Protein AF-J4UFG1-F1 (afdb_monomer)

pLDDT: mean 74.18, std 21.63, range [33.0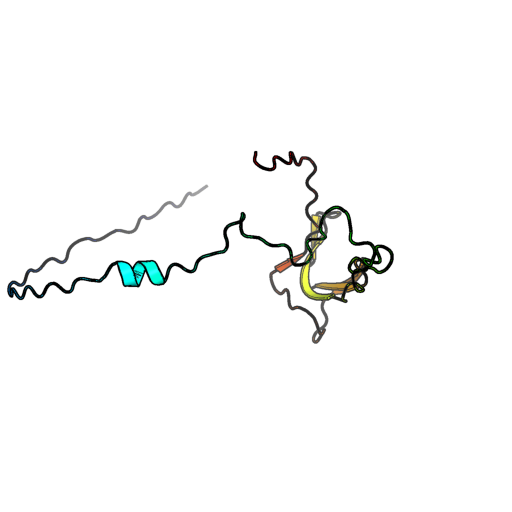9, 98.0]

Organism: Trichosporon asahii var. asahii (strain ATCC 90039 / CBS 2479 / JCM 2466 / KCTC 7840 / NBRC 103889/ NCYC 2677 / UAMH 7654) (NCBI:txid1186058)

Radius of gyration: 30.46 Å; Cα contacts (8 Å, |Δi|>4): 117; chains: 1; bounding box: 62×70×66 Å

InterPro domains:
  IPR011059 Metal-dependent hydrolase, composite domain superfamily [G3DSA:2.30.40.10] (75-138)
  IPR011059 Metal-dependent hydrolase, composite domain superfamily [SSF51338] (77-133)

Secondary structure (DSSP, 8-state):
-------------------------------HHHHHTTS--PPPGGG---TT-PPSSPPTT--TTS-S--PPPPPPEEEEEEEEEETTTTEEEEEEEEEEETTEEEEEEEPPTT--SEE-TT-EE-PPP--S--------

Mean predicted aligned error: 18.04 Å

Solvent-accessible surface area (backbone atoms only — not comparable to full-atom values): 9886 Å² total; per-residue (Å²): 144,80,88,86,88,84,78,90,82,84,88,86,84,90,87,87,83,87,86,82,88,82,92,75,92,69,88,74,76,74,58,62,69,65,64,60,71,66,61,74,81,67,75,49,89,86,63,66,73,64,99,74,76,76,61,88,76,71,58,93,85,60,59,88,83,64,68,89,78,68,73,74,82,56,72,75,45,37,40,27,39,22,26,37,53,40,79,90,78,73,42,80,46,69,45,23,26,40,34,33,42,75,87,37,81,76,47,78,44,75,50,60,91,83,70,86,53,50,80,32,68,91,39,76,47,66,77,83,87,79,81,92,78,78,84,85,76,77,83,132

Foldseek 3Di:
DDDDDDDDDDDDDDDDDDDDDDDDDDPPPPPVVVVVVPPPPDQPPVNDDDPDDQDPVGDPPDDPVDDPPPDDQDDKAKEFQEWEQDPVVRDIDGGWIWIAGSNDTPDIGHGDPPDPHHYQHPYYDYPDDDDPDDPDDDDD

Sequence (140 aa):
MRVHESCLGQWELLGATSDSDSNSDSEMAIDASKAMSALRIQPSAEDWEPPHWIPNPVPEDFDIVSPPWIRPPAPRHVFTNVHVVDTEKGKLRKHMTVVVEKGEIVSVEDAKAGDKGIDCGGLYLCPGLIDCECLFRSGC

Structure (mmCIF, N/CA/C/O backbone):
data_AF-J4UFG1-F1
#
_entry.id   AF-J4UFG1-F1
#
loop_
_atom_site.group_PDB
_atom_site.id
_atom_site.type_symbol
_atom_site.label_atom_id
_atom_site.label_alt_id
_atom_site.label_comp_id
_atom_site.label_asym_id
_atom_site.label_entity_id
_atom_site.label_seq_id
_atom_site.pdbx_PDB_ins_code
_atom_site.Cartn_x
_atom_site.Cartn_y
_atom_site.Cartn_z
_atom_site.occupancy
_atom_site.B_iso_or_equiv
_atom_site.auth_seq_id
_atom_site.auth_comp_id
_atom_site.auth_asym_id
_atom_site.auth_atom_id
_atom_site.pdbx_PDB_model_num
ATOM 1 N N . MET A 1 1 ? -19.265 -18.380 36.777 1.00 41.31 1 MET A N 1
ATOM 2 C CA . MET A 1 1 ? -18.862 -19.764 36.451 1.00 41.31 1 MET A CA 1
ATOM 3 C C . MET A 1 1 ? -20.108 -20.616 36.268 1.00 41.31 1 MET A C 1
ATOM 5 O O . MET A 1 1 ? -20.694 -21.049 37.249 1.00 41.31 1 MET A O 1
ATOM 9 N N . ARG A 1 2 ? -20.547 -20.794 35.022 1.00 36.59 2 ARG A N 1
ATOM 10 C CA . ARG A 1 2 ? -21.421 -21.892 34.594 1.00 36.59 2 ARG A CA 1
ATOM 11 C C . ARG A 1 2 ? -20.965 -22.257 33.192 1.00 36.59 2 ARG A C 1
ATOM 13 O O . ARG A 1 2 ? -21.062 -21.442 32.283 1.00 36.59 2 ARG A O 1
ATOM 20 N N . VAL A 1 3 ? -20.350 -23.424 33.104 1.00 40.75 3 VAL A N 1
ATOM 21 C CA . VAL A 1 3 ? -19.909 -24.064 31.871 1.00 40.75 3 VAL A CA 1
ATOM 22 C C . VAL A 1 3 ? -21.150 -24.714 31.271 1.00 40.75 3 VAL A C 1
ATOM 24 O O . VAL A 1 3 ? -21.888 -25.381 31.994 1.00 40.75 3 VAL A O 1
ATOM 27 N N . HIS A 1 4 ? -21.416 -24.462 29.993 1.00 33.09 4 HIS A N 1
ATOM 28 C CA . HIS A 1 4 ? -22.460 -25.152 29.246 1.00 33.09 4 HIS A CA 1
ATOM 29 C C . HIS A 1 4 ? -21.764 -25.973 28.159 1.00 33.09 4 HIS A C 1
ATOM 31 O O . HIS A 1 4 ? -21.382 -25.445 27.118 1.00 33.09 4 HIS A O 1
ATOM 37 N N . GLU A 1 5 ? -21.539 -27.249 28.460 1.00 46.81 5 GLU A N 1
ATOM 38 C CA . GLU A 1 5 ? -21.264 -28.302 27.484 1.00 46.81 5 GLU A CA 1
ATOM 39 C C . GLU A 1 5 ? -22.599 -28.927 27.066 1.00 46.81 5 GLU A C 1
ATOM 41 O O . GLU A 1 5 ? -23.429 -29.225 27.920 1.00 46.81 5 GLU A O 1
ATOM 46 N N . SER A 1 6 ? -22.803 -29.081 25.758 1.00 44.44 6 SER A N 1
ATOM 47 C CA . SER A 1 6 ? -23.804 -29.926 25.078 1.00 44.44 6 SER A CA 1
ATOM 48 C C . SER A 1 6 ? -23.771 -29.516 23.600 1.00 44.44 6 SER A C 1
ATOM 50 O O . SER A 1 6 ? -23.749 -28.327 23.315 1.00 44.44 6 SER A O 1
ATOM 52 N N . CYS A 1 7 ? -23.791 -30.364 22.582 1.00 41.06 7 CYS A N 1
ATOM 53 C CA . CYS A 1 7 ? -23.920 -31.806 22.476 1.00 41.06 7 CYS A CA 1
ATOM 54 C C . CYS A 1 7 ? -23.341 -32.201 21.110 1.00 41.06 7 CYS A C 1
ATOM 56 O O . CYS A 1 7 ? -23.484 -31.475 20.128 1.00 41.06 7 CYS A O 1
ATOM 58 N N . LEU A 1 8 ? -22.733 -33.380 21.067 1.00 40.56 8 LEU A N 1
ATOM 59 C CA . LEU A 1 8 ? -22.389 -34.125 19.863 1.00 40.56 8 LEU A CA 1
ATOM 60 C C . LEU A 1 8 ? -23.683 -34.535 19.129 1.00 40.56 8 LEU A C 1
ATOM 62 O O . LEU A 1 8 ? -24.576 -35.097 19.758 1.00 40.56 8 LEU A O 1
ATOM 66 N N . GLY A 1 9 ? -23.773 -34.283 17.819 1.00 37.59 9 GLY A N 1
ATOM 67 C CA . GLY A 1 9 ? -24.733 -34.925 16.906 1.00 37.59 9 GLY A CA 1
ATOM 68 C C . GLY A 1 9 ? -23.934 -35.788 15.926 1.00 37.59 9 GLY A C 1
ATOM 69 O O . GLY A 1 9 ? -23.082 -35.265 15.216 1.00 37.59 9 GLY A O 1
ATOM 70 N N . GLN A 1 10 ? -23.912 -37.110 16.098 1.00 41.03 10 GLN A N 1
ATOM 71 C CA . GLN A 1 10 ? -24.893 -38.089 15.606 1.00 41.03 10 GLN A CA 1
ATOM 72 C C . GLN A 1 10 ? -24.681 -38.388 14.112 1.00 41.03 10 GLN A C 1
ATOM 74 O O . GLN A 1 10 ? -25.200 -37.712 13.232 1.00 41.03 10 GLN A O 1
ATOM 79 N N . TRP A 1 11 ? -23.866 -39.416 13.863 1.00 40.34 11 TRP A N 1
ATOM 80 C CA . TRP A 1 11 ? -23.708 -40.082 12.574 1.00 40.34 11 TRP A CA 1
ATOM 81 C C . TRP A 1 11 ? -24.686 -41.256 12.562 1.00 40.34 11 TRP A C 1
ATOM 83 O O . TRP A 1 11 ? -24.514 -42.187 13.348 1.00 40.34 11 TRP A O 1
ATOM 93 N N . GLU A 1 12 ? -25.711 -41.210 11.715 1.00 41.56 12 GLU A N 1
ATOM 94 C CA . GLU A 1 12 ? -26.564 -42.369 11.456 1.00 41.56 12 GLU A CA 1
ATOM 95 C C . GLU A 1 12 ? -26.173 -43.053 10.149 1.00 41.56 12 GLU A C 1
ATOM 97 O O . GLU A 1 12 ? -25.924 -42.441 9.111 1.00 41.56 12 GLU A O 1
ATOM 102 N N . LEU A 1 13 ? -26.091 -44.368 10.290 1.00 42.00 13 LEU A N 1
ATOM 103 C CA . LEU A 1 13 ? -25.700 -45.392 9.348 1.00 42.00 13 LEU A CA 1
ATOM 104 C C . LEU A 1 13 ? -26.979 -46.176 9.009 1.00 42.00 13 LEU A C 1
ATOM 106 O O . LEU A 1 13 ? -27.816 -46.362 9.890 1.00 42.00 13 LEU A O 1
ATOM 110 N N . LEU A 1 14 ? -27.027 -46.717 7.787 1.00 36.72 14 LEU A N 1
ATOM 111 C CA . LEU A 1 14 ? -27.844 -47.836 7.279 1.00 36.72 14 LEU A CA 1
ATOM 112 C C . LEU A 1 14 ? -28.902 -47.484 6.224 1.00 36.72 14 LEU A C 1
ATOM 114 O O . LEU A 1 14 ? -29.882 -46.787 6.459 1.00 36.72 14 LEU A O 1
ATOM 118 N N . GLY A 1 15 ? -28.715 -48.117 5.068 1.00 35.12 15 GLY A N 1
ATOM 119 C CA . GLY A 1 15 ? -29.682 -48.259 3.991 1.00 35.12 15 GLY A CA 1
ATOM 120 C C . GLY A 1 15 ? -29.118 -49.226 2.954 1.00 35.12 15 GLY A C 1
ATOM 121 O O . GLY A 1 15 ? -28.540 -48.799 1.963 1.00 35.12 15 GLY A O 1
ATOM 122 N N . ALA A 1 16 ? -29.219 -50.527 3.232 1.00 42.22 16 ALA A N 1
ATOM 123 C CA . ALA A 1 16 ? -28.920 -51.600 2.290 1.00 42.22 16 ALA A CA 1
ATOM 124 C C . ALA A 1 16 ? -30.233 -52.151 1.727 1.00 42.22 16 ALA A C 1
ATOM 126 O O . ALA A 1 16 ? -31.068 -52.584 2.516 1.00 42.22 16 ALA A O 1
ATOM 127 N N . THR A 1 17 ? -30.368 -52.222 0.402 1.00 40.12 17 THR A N 1
ATOM 128 C CA . THR A 1 17 ? -31.095 -53.305 -0.278 1.00 40.12 17 THR A CA 1
ATOM 129 C C . THR A 1 17 ? -30.437 -53.598 -1.623 1.00 40.12 17 THR A C 1
ATOM 131 O O . THR A 1 17 ? -30.120 -52.697 -2.394 1.00 40.12 17 THR A O 1
ATOM 134 N N . SER A 1 18 ? -30.221 -54.888 -1.832 1.00 47.78 18 SER A N 1
ATOM 135 C CA . SER A 1 18 ? -29.762 -55.595 -3.023 1.00 47.78 18 SER A CA 1
ATOM 136 C C . SER A 1 18 ? -30.746 -55.507 -4.186 1.00 47.78 18 SER A C 1
ATOM 138 O O . SER A 1 18 ? -31.938 -55.646 -3.940 1.00 47.78 18 SER A O 1
ATOM 140 N N . ASP A 1 19 ? -30.233 -55.452 -5.415 1.00 37.78 19 ASP A N 1
ATOM 141 C CA . ASP A 1 19 ? -30.855 -56.106 -6.568 1.00 37.78 19 ASP A CA 1
ATOM 142 C C . ASP A 1 19 ? -29.775 -56.615 -7.530 1.00 37.78 19 ASP A C 1
ATOM 144 O O . ASP A 1 19 ? -28.719 -56.003 -7.712 1.00 37.78 19 ASP A O 1
ATOM 148 N N . SER A 1 20 ? -30.052 -57.799 -8.059 1.00 45.41 20 SER A N 1
ATOM 149 C CA . SER A 1 20 ? -29.168 -58.674 -8.817 1.00 45.41 20 SER A CA 1
ATOM 150 C C . SER A 1 20 ? -29.295 -58.462 -10.330 1.00 45.41 20 SER A C 1
ATOM 152 O O . SER A 1 20 ? -30.318 -58.002 -10.826 1.00 45.41 20 SER A O 1
ATOM 154 N N . ASP A 1 21 ? -28.268 -58.951 -11.028 1.00 38.12 21 ASP A N 1
ATOM 155 C CA . ASP A 1 21 ? -28.247 -59.408 -12.421 1.00 38.12 21 ASP A CA 1
ATOM 156 C C . ASP A 1 21 ? -28.225 -58.355 -13.541 1.00 38.12 21 ASP A C 1
ATOM 158 O O . ASP A 1 21 ? -29.232 -57.807 -13.977 1.00 38.12 21 ASP A O 1
ATOM 162 N N . SER A 1 22 ? -27.067 -58.218 -14.186 1.00 46.12 22 SER A N 1
ATOM 163 C CA . SER A 1 22 ? -26.834 -58.935 -15.451 1.00 46.12 22 SER A CA 1
ATOM 164 C C . SER A 1 22 ? -25.432 -58.664 -15.997 1.00 46.12 22 SER A C 1
ATOM 166 O O . SER A 1 22 ? -24.932 -57.545 -16.039 1.00 46.12 22 SER A O 1
ATOM 168 N N . ASN A 1 23 ? -24.793 -59.763 -16.376 1.00 41.31 23 ASN A N 1
ATOM 169 C CA . ASN A 1 23 ? -23.458 -59.838 -16.926 1.00 41.31 23 ASN A CA 1
ATOM 170 C C . ASN A 1 23 ? -23.463 -59.341 -18.382 1.00 41.31 23 ASN A C 1
ATOM 172 O O . ASN A 1 23 ? -24.174 -59.901 -19.218 1.00 41.31 23 ASN A O 1
ATOM 176 N N . SER A 1 24 ? -22.645 -58.341 -18.697 1.00 43.75 24 SER A N 1
ATOM 177 C CA . SER A 1 24 ? -22.203 -58.069 -20.066 1.00 43.75 24 SER A CA 1
ATOM 178 C C . SER A 1 24 ? -20.798 -57.479 -20.013 1.00 43.75 24 SER A C 1
ATOM 180 O O . SER A 1 24 ? -20.608 -56.263 -20.017 1.00 43.75 24 SER A O 1
ATOM 182 N N . ASP A 1 25 ? -19.825 -58.383 -19.922 1.00 46.19 25 ASP A N 1
ATOM 183 C CA . ASP A 1 25 ? -18.408 -58.122 -20.138 1.00 46.19 25 ASP A CA 1
ATOM 184 C C . ASP A 1 25 ? -18.195 -57.598 -21.565 1.00 46.19 25 ASP A C 1
ATOM 186 O O . ASP A 1 25 ? -18.064 -58.352 -22.530 1.00 46.19 25 ASP A O 1
ATOM 190 N N . SER A 1 26 ? -18.161 -56.278 -21.704 1.00 53.25 26 SER A N 1
ATOM 191 C CA . SER A 1 26 ? -17.414 -55.626 -22.772 1.00 53.25 26 SER A CA 1
ATOM 192 C C . SER A 1 26 ? -16.270 -54.877 -22.110 1.00 53.25 26 SER A C 1
ATOM 194 O O . SER A 1 26 ? -16.484 -53.823 -21.508 1.00 53.25 26 SER A O 1
ATOM 196 N N . GLU A 1 27 ? -15.069 -55.451 -22.195 1.00 53.75 27 GLU A N 1
ATOM 197 C CA . GLU A 1 27 ? -13.808 -54.805 -21.844 1.00 53.75 27 GLU A CA 1
ATOM 198 C C . GLU A 1 27 ? -13.691 -53.477 -22.602 1.00 53.75 27 GLU A C 1
ATOM 200 O O . GLU A 1 27 ? -13.217 -53.402 -23.735 1.00 53.75 27 GLU A O 1
ATOM 205 N N . MET A 1 28 ? -14.136 -52.394 -21.971 1.00 49.44 28 MET A N 1
ATOM 206 C CA . MET A 1 28 ? -13.771 -51.051 -22.379 1.00 49.44 28 MET A CA 1
ATOM 207 C C . MET A 1 28 ? -12.375 -50.823 -21.811 1.00 49.44 28 MET A C 1
ATOM 209 O O . MET A 1 28 ? -12.209 -50.322 -20.699 1.00 49.44 28 MET A O 1
ATOM 213 N N . ALA A 1 29 ? -11.367 -51.274 -22.559 1.00 46.06 29 ALA A N 1
ATOM 214 C CA . ALA A 1 29 ? -9.983 -50.907 -22.326 1.00 46.06 29 ALA A CA 1
ATOM 215 C C . ALA A 1 29 ? -9.911 -49.375 -22.342 1.00 46.06 29 ALA A C 1
ATOM 217 O O . ALA A 1 29 ? -9.893 -48.734 -23.395 1.00 46.06 29 ALA A O 1
ATOM 218 N N . ILE A 1 30 ? -9.950 -48.779 -21.152 1.00 50.94 30 ILE A N 1
ATOM 219 C CA . ILE A 1 30 ? -9.615 -47.380 -20.947 1.00 50.94 30 ILE A CA 1
ATOM 220 C C . ILE A 1 30 ? -8.130 -47.326 -21.252 1.00 50.94 30 ILE A C 1
ATOM 222 O O . ILE A 1 30 ? -7.296 -47.722 -20.440 1.00 50.94 30 ILE A O 1
ATOM 226 N N . ASP A 1 31 ? -7.826 -46.961 -22.490 1.00 54.16 31 ASP A N 1
ATOM 227 C CA . ASP A 1 31 ? -6.474 -46.823 -22.981 1.00 54.16 31 ASP A CA 1
ATOM 228 C C 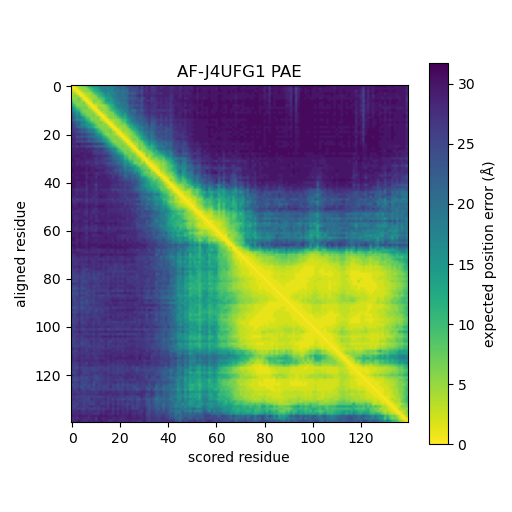. ASP A 1 31 ? -5.753 -45.801 -22.096 1.00 54.16 31 ASP A C 1
ATOM 230 O O . ASP A 1 31 ? -5.920 -44.584 -22.230 1.00 54.16 31 ASP A O 1
ATOM 234 N N . ALA A 1 32 ? -4.988 -46.311 -21.131 1.00 52.91 32 ALA A N 1
ATOM 235 C CA . ALA A 1 32 ? -4.209 -45.519 -20.193 1.00 52.91 32 ALA A CA 1
ATOM 236 C C . ALA A 1 32 ? -3.224 -44.591 -20.929 1.00 52.91 32 ALA A C 1
ATOM 238 O O . ALA A 1 32 ? -2.803 -43.578 -20.364 1.00 52.91 32 ALA A O 1
ATOM 239 N N . SER A 1 33 ? -2.923 -44.861 -22.209 1.00 53.66 33 SER A N 1
ATOM 240 C CA . SER A 1 33 ? -2.124 -43.968 -23.049 1.00 53.66 33 SER A CA 1
ATOM 241 C C . SER A 1 33 ? -2.819 -42.621 -23.305 1.00 53.66 33 SER A C 1
ATOM 243 O O . SER A 1 33 ? -2.157 -41.581 -23.371 1.00 53.66 33 SER A O 1
ATOM 245 N N . LYS A 1 34 ? -4.159 -42.588 -23.334 1.00 49.97 34 LYS A N 1
ATOM 246 C CA . LYS A 1 34 ? -4.937 -41.359 -23.550 1.00 49.97 34 LYS A CA 1
ATOM 247 C C . LYS A 1 34 ? -5.037 -40.494 -22.289 1.00 49.97 34 LYS A C 1
ATOM 249 O O . LYS A 1 34 ? -5.091 -39.273 -22.403 1.00 49.97 34 LYS A O 1
ATOM 254 N N . ALA A 1 35 ? -4.997 -41.105 -21.101 1.00 46.56 35 ALA A N 1
ATOM 255 C CA . ALA A 1 35 ? -4.953 -40.394 -19.818 1.00 46.56 35 ALA A CA 1
ATOM 256 C C . ALA A 1 35 ? -3.545 -39.853 -19.492 1.00 46.56 35 ALA A C 1
ATOM 258 O O . ALA A 1 35 ? -3.421 -38.761 -18.940 1.00 46.56 35 ALA A O 1
ATOM 259 N N . MET A 1 36 ? -2.488 -40.560 -19.908 1.00 51.03 36 MET A N 1
ATOM 260 C CA . MET A 1 36 ? -1.095 -40.093 -19.801 1.00 51.03 36 MET A CA 1
ATOM 261 C C . MET A 1 36 ? -0.786 -38.909 -20.732 1.00 51.03 36 MET A C 1
ATOM 263 O O . MET A 1 36 ? 0.060 -38.079 -20.417 1.00 51.03 36 MET A O 1
ATOM 267 N N . SER A 1 37 ? -1.503 -38.784 -21.853 1.00 50.16 37 SER A N 1
ATOM 268 C CA . SER A 1 37 ? -1.299 -37.707 -22.837 1.00 50.16 37 SER A CA 1
ATOM 269 C C . SER A 1 37 ? -1.863 -36.342 -22.402 1.00 50.16 37 SER A C 1
ATOM 271 O O . SER A 1 37 ? -1.610 -35.337 -23.062 1.00 50.16 37 SER A O 1
ATOM 273 N N . ALA A 1 38 ? -2.631 -36.289 -21.306 1.00 49.69 38 ALA A N 1
ATOM 274 C CA . ALA A 1 38 ? -3.210 -35.060 -20.752 1.00 49.69 38 ALA A CA 1
ATOM 275 C C . ALA A 1 38 ? -2.479 -34.545 -19.498 1.00 49.69 38 ALA A C 1
ATOM 277 O O . ALA A 1 38 ? -2.873 -33.519 -18.935 1.00 49.69 38 ALA A O 1
ATOM 278 N N . LEU A 1 39 ? -1.398 -35.214 -19.074 1.00 52.75 39 LEU A N 1
ATOM 279 C CA . LEU A 1 39 ? -0.429 -34.630 -18.151 1.00 52.75 39 LEU A CA 1
ATOM 280 C C . LEU A 1 39 ? 0.247 -33.474 -18.880 1.00 52.75 39 LEU A C 1
ATOM 282 O O . LEU A 1 39 ? 1.202 -33.640 -19.632 1.00 52.75 39 LEU A O 1
ATOM 286 N N . ARG A 1 40 ? -0.324 -32.286 -18.678 1.00 55.38 40 ARG A N 1
ATOM 287 C CA . ARG A 1 40 ? 0.284 -30.998 -18.981 1.00 55.38 40 ARG A CA 1
ATOM 288 C C . ARG A 1 40 ? 1.720 -31.067 -18.475 1.00 55.38 40 ARG A C 1
ATOM 290 O O . ARG A 1 40 ? 1.924 -31.053 -17.263 1.00 55.38 40 ARG A O 1
ATOM 297 N N . ILE A 1 41 ? 2.669 -31.196 -19.401 1.00 63.28 41 ILE A N 1
ATOM 298 C CA . ILE A 1 41 ? 4.097 -31.072 -19.127 1.00 63.28 41 ILE A CA 1
ATOM 299 C C . ILE A 1 41 ? 4.248 -29.669 -18.550 1.00 63.28 41 ILE A C 1
ATOM 301 O O . ILE A 1 41 ? 4.193 -28.669 -19.265 1.00 63.28 41 ILE A O 1
ATOM 305 N N . GLN A 1 42 ? 4.267 -29.588 -17.226 1.00 61.53 42 GLN A N 1
ATOM 306 C CA . GLN A 1 42 ? 4.722 -28.398 -16.541 1.00 61.53 42 GLN A CA 1
ATOM 307 C C . GLN A 1 42 ? 6.220 -28.369 -16.847 1.00 61.53 42 GLN A C 1
ATOM 309 O O . GLN A 1 42 ? 6.862 -29.398 -16.613 1.00 61.53 42 GLN A O 1
ATOM 314 N N . PRO A 1 43 ? 6.764 -27.282 -17.421 1.00 69.06 43 PRO A N 1
ATOM 315 C CA . PRO A 1 43 ? 8.208 -27.167 -17.551 1.00 69.06 43 PRO A CA 1
ATOM 316 C C . PRO A 1 43 ? 8.792 -27.418 -16.165 1.00 69.06 43 PRO 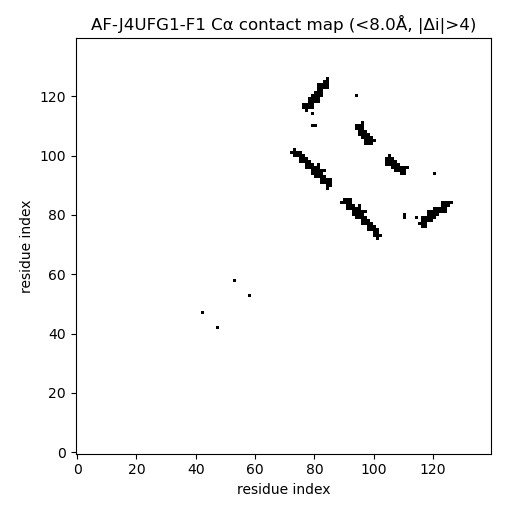A C 1
ATOM 318 O O . PRO A 1 43 ? 8.327 -26.832 -15.177 1.00 69.06 43 PRO A O 1
ATOM 321 N N . SER A 1 44 ? 9.712 -28.374 -16.066 1.00 75.75 44 SER A N 1
ATOM 322 C CA . SER A 1 44 ? 10.381 -28.610 -14.799 1.00 75.75 44 SER A CA 1
ATOM 323 C C . SER A 1 44 ? 11.138 -27.335 -14.417 1.00 75.75 44 SER A C 1
ATOM 325 O O . SER A 1 44 ? 11.431 -26.489 -15.263 1.00 75.75 44 SER A O 1
ATOM 327 N N . ALA A 1 45 ? 11.476 -27.176 -13.138 1.00 65.81 45 ALA A N 1
ATOM 328 C CA . ALA A 1 45 ? 12.353 -26.078 -12.728 1.00 65.81 45 ALA A CA 1
ATOM 329 C C . ALA A 1 45 ? 13.700 -26.094 -13.488 1.00 65.81 45 ALA A C 1
ATOM 331 O O . ALA A 1 45 ? 14.365 -25.066 -13.571 1.00 65.81 45 ALA A O 1
ATOM 332 N N . GLU A 1 46 ? 14.070 -27.244 -14.058 1.00 72.75 46 GLU A N 1
ATOM 333 C CA . GLU A 1 46 ? 15.277 -27.468 -14.853 1.00 72.75 46 GLU A CA 1
ATOM 334 C C . GLU A 1 46 ? 15.100 -27.067 -16.333 1.00 72.75 46 GLU A C 1
ATOM 336 O O . GLU A 1 46 ? 16.092 -26.812 -17.008 1.00 72.75 46 GLU A O 1
ATOM 341 N N . ASP A 1 47 ? 13.857 -26.923 -16.815 1.00 75.75 47 ASP A N 1
ATOM 342 C CA . ASP A 1 47 ? 13.510 -26.476 -18.178 1.00 75.75 47 ASP A CA 1
ATOM 343 C C . ASP A 1 47 ? 13.228 -24.961 -18.252 1.00 75.75 47 ASP A C 1
ATOM 345 O O . ASP A 1 47 ? 12.702 -24.454 -19.249 1.00 75.75 47 ASP A O 1
ATOM 349 N N . TRP A 1 48 ? 13.512 -24.214 -17.179 1.00 74.50 48 TRP A N 1
ATOM 350 C CA . TRP A 1 48 ? 13.357 -22.763 -17.174 1.00 74.50 48 TRP A CA 1
ATOM 351 C C . TRP A 1 48 ? 14.474 -22.103 -17.988 1.00 74.50 48 TRP A C 1
ATOM 353 O O . TRP A 1 48 ? 15.594 -21.914 -17.512 1.00 74.50 48 TRP A O 1
ATOM 363 N N . GLU A 1 49 ? 14.145 -21.674 -19.202 1.00 69.69 49 GLU A N 1
ATOM 364 C CA . GLU A 1 49 ? 14.968 -20.731 -19.954 1.00 69.69 49 GLU A CA 1
ATOM 365 C C . GLU A 1 49 ? 14.580 -19.306 -19.542 1.00 69.69 49 GLU A C 1
ATOM 367 O O . GLU A 1 49 ? 13.455 -18.865 -19.811 1.00 69.69 49 GLU A O 1
ATOM 372 N N . PRO A 1 50 ? 15.462 -18.547 -18.865 1.00 70.44 50 PRO A N 1
ATOM 373 C CA . PRO A 1 50 ? 15.134 -17.176 -18.540 1.00 70.44 50 PRO A CA 1
ATOM 374 C C . PRO A 1 50 ? 14.945 -16.396 -19.845 1.00 70.44 50 PRO A C 1
ATOM 376 O O . PRO A 1 50 ? 15.703 -16.591 -20.796 1.00 70.44 50 PRO A O 1
ATOM 379 N N . PRO A 1 51 ? 14.002 -15.442 -19.886 1.00 65.75 51 PRO A N 1
ATOM 380 C CA . PRO A 1 51 ? 13.705 -14.675 -21.097 1.00 65.75 51 PRO A CA 1
ATOM 381 C C . PRO A 1 51 ? 14.885 -13.828 -21.619 1.00 65.75 51 PRO A C 1
ATOM 383 O O . PRO A 1 51 ? 14.754 -13.154 -22.634 1.00 65.75 51 PRO A O 1
ATOM 386 N N . HIS A 1 52 ? 16.023 -13.825 -20.919 1.00 66.31 52 HIS A N 1
ATOM 387 C CA . HIS A 1 52 ? 17.246 -13.104 -21.252 1.00 66.31 52 HIS A CA 1
ATOM 388 C C . HIS A 1 52 ? 18.480 -13.872 -20.740 1.00 66.31 52 HIS A C 1
ATOM 390 O O . HIS A 1 52 ? 19.149 -13.445 -19.800 1.00 66.31 52 HIS A O 1
ATOM 396 N N . TRP A 1 53 ? 18.794 -15.028 -21.331 1.00 68.25 53 TRP A N 1
ATOM 397 C CA . TRP A 1 53 ? 20.111 -15.639 -21.124 1.00 68.25 53 TRP A CA 1
ATOM 398 C C . TRP A 1 53 ? 21.148 -14.923 -21.994 1.00 68.25 53 TRP A C 1
ATOM 400 O O . TRP A 1 53 ? 21.107 -15.017 -23.220 1.00 68.25 53 TRP A O 1
ATOM 410 N N . ILE A 1 54 ? 22.076 -14.198 -21.368 1.00 69.38 54 ILE A N 1
ATOM 411 C CA . ILE A 1 54 ? 23.234 -13.634 -22.068 1.00 69.38 54 ILE A CA 1
ATOM 412 C C . ILE A 1 54 ? 24.339 -14.701 -22.026 1.00 69.38 54 ILE A C 1
ATOM 414 O O . ILE A 1 54 ? 24.759 -15.076 -20.927 1.00 69.38 54 ILE A O 1
ATOM 418 N N . PRO A 1 55 ? 24.801 -15.232 -23.175 1.00 73.00 55 PRO A N 1
ATOM 419 C CA . PRO A 1 55 ? 25.893 -16.199 -23.191 1.00 73.00 55 PRO A CA 1
ATOM 420 C C . PRO A 1 55 ? 27.171 -15.584 -22.601 1.00 73.00 55 PRO A C 1
ATOM 422 O O . PRO A 1 55 ? 27.407 -14.385 -22.721 1.00 73.00 55 PRO A O 1
ATOM 425 N N . ASN A 1 56 ? 27.988 -16.411 -21.943 1.00 74.38 56 ASN A N 1
ATOM 426 C CA . ASN A 1 56 ? 29.311 -16.029 -21.446 1.00 74.38 56 ASN A CA 1
ATOM 427 C C . ASN A 1 56 ? 30.388 -16.629 -22.375 1.00 74.38 56 ASN A C 1
ATOM 429 O O . ASN A 1 56 ? 30.434 -17.857 -22.489 1.00 74.38 56 ASN A O 1
ATOM 433 N N . PRO A 1 57 ? 31.260 -15.823 -23.013 1.00 79.75 57 PRO A N 1
ATOM 434 C CA . PRO A 1 57 ? 31.423 -14.377 -22.842 1.00 79.75 57 PRO A CA 1
ATOM 435 C C . PRO A 1 57 ? 30.309 -13.559 -23.501 1.00 79.75 57 PRO A C 1
ATOM 437 O O . PRO A 1 57 ? 29.716 -13.987 -24.488 1.00 79.75 57 PRO A O 1
ATOM 440 N N . VAL A 1 58 ? 30.052 -12.377 -22.934 1.00 78.31 58 VAL A N 1
ATOM 441 C CA . VAL A 1 58 ? 29.068 -11.418 -23.452 1.00 78.31 58 VAL A CA 1
ATOM 442 C C . VAL A 1 58 ? 29.390 -11.107 -24.923 1.00 78.31 58 VAL A C 1
ATOM 444 O O . VAL A 1 58 ? 30.551 -10.808 -25.213 1.00 78.31 58 VAL A O 1
ATOM 447 N N . PRO A 1 59 ? 28.411 -11.177 -25.847 1.00 84.88 59 PRO A N 1
ATOM 448 C CA . PRO A 1 59 ? 28.625 -10.820 -27.249 1.00 84.88 59 PRO A CA 1
ATOM 449 C C . PRO A 1 59 ? 29.166 -9.390 -27.413 1.00 84.88 59 PRO A C 1
ATOM 451 O O . PRO A 1 59 ? 28.760 -8.485 -26.687 1.00 84.88 59 PRO A O 1
ATOM 454 N N . GLU A 1 60 ? 30.076 -9.174 -28.368 1.00 81.81 60 GLU A N 1
ATOM 455 C CA . GLU A 1 60 ? 30.741 -7.872 -28.587 1.00 81.81 60 GLU A CA 1
ATOM 456 C C . GLU A 1 60 ? 29.780 -6.762 -29.050 1.00 81.81 60 GLU A C 1
ATOM 458 O O . GLU A 1 60 ? 30.070 -5.577 -28.889 1.00 81.81 60 GLU A O 1
ATOM 463 N N . ASP A 1 61 ? 28.634 -7.140 -29.614 1.00 82.44 61 ASP A N 1
ATOM 464 C CA . ASP A 1 61 ? 27.552 -6.261 -30.057 1.00 82.44 61 ASP A CA 1
ATOM 465 C C . ASP A 1 61 ? 26.530 -5.947 -28.951 1.00 82.44 61 ASP A C 1
ATOM 467 O O . ASP A 1 61 ? 25.628 -5.129 -29.153 1.00 82.44 61 ASP A O 1
ATOM 471 N N . PHE A 1 62 ? 26.661 -6.569 -27.775 1.00 73.50 62 PHE A N 1
ATOM 472 C CA . PHE A 1 62 ? 25.746 -6.363 -26.661 1.00 73.50 62 PHE A CA 1
ATOM 473 C C . PHE A 1 62 ? 26.125 -5.102 -25.873 1.00 73.50 62 PHE A C 1
ATOM 475 O O . PHE A 1 62 ? 27.086 -5.083 -25.102 1.00 73.50 62 PHE A O 1
ATOM 482 N N . ASP A 1 63 ? 25.342 -4.035 -26.040 1.00 73.31 63 ASP A N 1
ATOM 483 C CA . ASP A 1 63 ? 25.536 -2.790 -25.298 1.00 73.31 63 ASP A CA 1
ATOM 484 C C . ASP A 1 63 ? 25.060 -2.932 -23.839 1.00 73.31 63 ASP A C 1
ATOM 486 O O . ASP A 1 63 ? 23.903 -2.663 -23.506 1.00 73.31 63 ASP A O 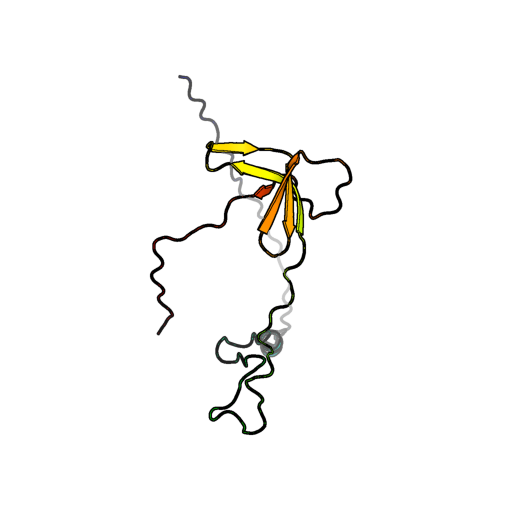1
ATOM 490 N N . ILE A 1 64 ? 25.992 -3.314 -22.956 1.00 67.06 64 ILE A N 1
ATOM 491 C CA . ILE A 1 64 ? 25.831 -3.369 -21.487 1.00 67.06 64 ILE A CA 1
ATOM 492 C C . ILE A 1 64 ? 25.580 -1.968 -20.887 1.00 67.06 64 ILE A C 1
ATOM 494 O O . ILE A 1 64 ? 25.312 -1.839 -19.695 1.00 67.06 64 ILE A O 1
ATOM 498 N N . VAL A 1 65 ? 25.657 -0.892 -21.671 1.00 68.88 65 VAL A N 1
ATOM 499 C CA . VAL A 1 65 ? 25.293 0.460 -21.233 1.00 68.88 65 VAL A CA 1
ATOM 500 C C . VAL A 1 65 ? 23.828 0.768 -21.556 1.00 68.88 65 VAL A C 1
ATOM 502 O O . VAL A 1 65 ? 23.243 1.603 -20.866 1.00 68.88 65 VAL A O 1
ATOM 505 N N . SER A 1 66 ? 23.206 0.069 -22.518 1.00 64.44 66 SER A N 1
ATOM 506 C CA . SER A 1 66 ? 21.782 0.194 -22.863 1.00 64.44 66 SER A CA 1
ATOM 507 C C . SER A 1 66 ? 20.903 -0.727 -21.990 1.00 64.44 66 SER A C 1
ATOM 509 O O . SER A 1 66 ? 20.883 -1.946 -22.167 1.00 64.44 66 SER A O 1
ATOM 511 N N . PRO A 1 67 ? 20.164 -0.194 -21.000 1.00 60.56 67 PRO A N 1
ATOM 512 C CA . PRO A 1 67 ? 19.476 -1.020 -20.017 1.00 60.56 67 PRO A CA 1
ATOM 513 C C . PRO A 1 67 ? 18.154 -1.619 -20.494 1.00 60.56 67 PRO A C 1
ATOM 515 O O . PRO A 1 67 ? 17.227 -0.857 -20.767 1.00 60.56 67 PRO A O 1
ATOM 518 N N . PRO A 1 68 ? 17.934 -2.937 -20.337 1.00 65.56 68 PRO A N 1
ATOM 519 C CA . PRO A 1 68 ? 16.644 -3.445 -19.879 1.00 65.56 68 PRO A CA 1
ATOM 520 C C . PRO A 1 68 ? 16.456 -3.280 -18.355 1.00 65.56 68 PRO A C 1
ATOM 522 O O . PRO A 1 68 ? 15.363 -3.514 -17.848 1.00 65.56 68 PRO A O 1
ATOM 525 N N . TRP A 1 69 ? 17.487 -2.869 -17.597 1.00 69.62 69 TRP A N 1
ATOM 526 C CA . TRP A 1 69 ? 17.441 -2.751 -16.125 1.00 69.62 69 TRP A CA 1
ATOM 527 C C . TRP A 1 69 ? 16.861 -1.433 -15.584 1.00 69.62 69 TRP A C 1
ATOM 529 O O . TRP A 1 69 ? 16.690 -1.298 -14.369 1.00 69.62 69 TRP A O 1
ATOM 539 N N . ILE A 1 70 ? 16.525 -0.459 -16.441 1.00 73.69 70 ILE A N 1
ATOM 540 C CA . ILE A 1 70 ? 15.772 0.723 -15.996 1.00 73.69 70 ILE A CA 1
ATOM 541 C C . ILE A 1 70 ? 14.329 0.285 -15.748 1.00 73.69 70 ILE A C 1
ATOM 543 O O . ILE A 1 70 ? 13.544 0.097 -16.677 1.00 73.69 70 ILE A O 1
ATOM 547 N N . ARG A 1 71 ? 13.969 0.129 -14.471 1.00 79.00 71 ARG A N 1
ATOM 548 C CA . ARG A 1 71 ? 12.572 -0.097 -14.098 1.00 79.00 71 ARG A CA 1
ATOM 549 C C . ARG A 1 71 ? 11.737 1.125 -14.495 1.00 79.00 71 ARG A C 1
ATOM 551 O O . ARG A 1 71 ? 12.180 2.253 -14.260 1.00 79.00 71 ARG A O 1
ATOM 558 N N . PRO A 1 72 ? 10.530 0.932 -15.053 1.00 84.62 72 PRO A N 1
ATOM 559 C CA . PRO A 1 72 ? 9.620 2.041 -15.281 1.00 84.62 72 PRO A CA 1
ATOM 560 C C . PRO A 1 72 ? 9.269 2.723 -13.947 1.00 84.62 72 PRO A C 1
ATOM 562 O O . PRO A 1 72 ? 9.381 2.100 -12.884 1.00 84.62 72 PRO A O 1
ATOM 565 N N . PRO A 1 73 ? 8.822 3.989 -13.980 1.00 87.25 73 PRO A N 1
ATOM 566 C CA . PRO A 1 73 ? 8.333 4.667 -12.787 1.00 87.25 73 PRO A CA 1
ATOM 567 C C . PRO A 1 73 ? 7.260 3.835 -12.076 1.00 87.25 73 PRO A C 1
ATOM 569 O O . PRO A 1 73 ? 6.360 3.295 -12.723 1.00 87.25 73 PRO A O 1
ATOM 572 N N . ALA A 1 74 ? 7.348 3.737 -10.747 1.00 92.44 74 ALA A N 1
ATOM 573 C CA . ALA A 1 74 ? 6.367 2.999 -9.961 1.00 92.44 74 ALA A CA 1
ATOM 574 C C . ALA A 1 74 ? 4.961 3.610 -10.154 1.00 92.44 74 ALA A C 1
ATOM 576 O O . ALA A 1 74 ? 4.808 4.829 -10.002 1.00 92.44 74 ALA A O 1
ATOM 577 N N . PRO A 1 75 ? 3.938 2.802 -10.487 1.00 93.19 75 PRO A N 1
ATOM 578 C CA . PRO A 1 75 ? 2.587 3.302 -10.700 1.00 93.19 75 PRO A CA 1
ATOM 579 C C . PRO A 1 75 ? 1.982 3.855 -9.406 1.00 93.19 75 PRO A C 1
ATOM 581 O O . PRO A 1 75 ? 2.313 3.435 -8.297 1.00 93.19 75 PRO A O 1
ATOM 584 N N . ARG A 1 76 ? 1.064 4.812 -9.561 1.00 95.44 76 ARG A N 1
ATOM 585 C CA . ARG A 1 76 ? 0.283 5.352 -8.447 1.00 95.44 76 ARG A CA 1
ATOM 586 C C . ARG A 1 76 ? -0.803 4.355 -8.044 1.00 95.44 76 ARG A C 1
ATOM 588 O O . ARG A 1 76 ? -1.576 3.914 -8.894 1.00 95.44 76 ARG A O 1
ATOM 595 N N . HIS A 1 77 ? -0.911 4.071 -6.751 1.00 95.75 77 HIS A N 1
ATOM 596 C CA . HIS A 1 77 ? -1.953 3.222 -6.179 1.00 95.75 77 HIS A CA 1
ATOM 597 C C . HIS A 1 77 ? -2.802 4.005 -5.177 1.00 95.75 77 HIS A C 1
ATOM 599 O O . HIS A 1 77 ? -2.289 4.799 -4.392 1.00 95.75 77 HIS A O 1
ATOM 605 N N . VAL A 1 78 ? -4.113 3.775 -5.209 1.00 96.69 78 VAL A N 1
ATOM 606 C CA . VAL A 1 78 ? -5.069 4.336 -4.250 1.00 96.69 78 VAL A CA 1
ATOM 607 C C . VAL A 1 78 ? -5.837 3.165 -3.664 1.00 96.69 78 VAL A C 1
ATOM 609 O O . VAL A 1 78 ? -6.561 2.489 -4.391 1.00 96.69 78 VAL A O 1
ATOM 612 N N . PHE A 1 79 ? -5.652 2.907 -2.376 1.00 96.94 79 PHE A N 1
ATOM 613 C CA . PHE A 1 79 ? -6.389 1.892 -1.632 1.00 96.94 79 PHE A CA 1
ATOM 614 C C . PHE A 1 79 ? -7.519 2.585 -0.887 1.00 96.94 79 PHE A C 1
ATOM 616 O O . PHE A 1 79 ? -7.265 3.527 -0.142 1.00 96.94 79 PHE A O 1
ATOM 623 N N . THR A 1 80 ? -8.751 2.145 -1.096 1.00 97.19 80 THR A N 1
ATOM 624 C CA . THR A 1 80 ? -9.952 2.761 -0.519 1.00 97.19 80 THR A CA 1
ATOM 625 C C . THR A 1 80 ? -10.617 1.808 0.465 1.00 97.19 80 THR A C 1
ATOM 627 O O . THR A 1 80 ? -10.459 0.591 0.362 1.00 97.19 80 THR A O 1
ATOM 630 N N . ASN A 1 81 ? -11.350 2.367 1.433 1.00 96.44 81 ASN A N 1
ATOM 631 C CA . ASN A 1 81 ? -12.127 1.613 2.422 1.00 96.44 81 ASN A CA 1
ATOM 632 C C . ASN A 1 81 ? -11.305 0.590 3.244 1.00 96.44 81 ASN A C 1
ATOM 634 O O . ASN A 1 81 ? -11.841 -0.397 3.749 1.00 96.44 81 ASN A O 1
ATOM 638 N N . VAL A 1 82 ? -10.002 0.826 3.411 1.00 97.31 82 VAL A N 1
ATOM 639 C CA . VAL A 1 82 ? -9.087 -0.121 4.061 1.00 97.31 82 VAL A CA 1
ATOM 640 C C . VAL A 1 82 ? -9.013 0.101 5.574 1.00 97.31 82 VAL A C 1
ATOM 642 O O . VAL A 1 82 ? -9.209 1.215 6.070 1.00 97.31 82 VAL A O 1
ATOM 645 N N . HIS A 1 83 ? -8.733 -0.954 6.342 1.00 97.81 83 HIS A N 1
ATOM 646 C CA . HIS A 1 83 ? -8.404 -0.842 7.763 1.00 97.81 83 HIS A CA 1
ATOM 647 C C . HIS A 1 83 ? -6.886 -0.726 7.949 1.00 97.81 83 HIS A C 1
ATOM 649 O O . HIS A 1 83 ? -6.157 -1.688 7.737 1.00 97.81 83 HIS A O 1
ATOM 655 N N . VAL A 1 84 ? -6.389 0.444 8.347 1.00 98.00 84 VAL A N 1
ATOM 656 C CA . VAL A 1 84 ? -4.951 0.689 8.542 1.00 98.00 84 VAL A CA 1
ATOM 657 C C . VAL A 1 84 ? -4.553 0.358 9.975 1.00 98.00 84 VAL A C 1
ATOM 659 O O . VAL A 1 84 ? -5.153 0.862 10.931 1.00 98.00 84 VAL A O 1
ATOM 662 N N . VAL A 1 85 ? -3.522 -0.471 10.122 1.00 97.75 85 VAL A N 1
ATOM 663 C CA . VAL A 1 85 ? -2.924 -0.799 11.418 1.00 97.75 85 VAL A CA 1
ATOM 664 C C . VAL A 1 85 ? -1.885 0.264 11.781 1.00 97.75 85 VAL A C 1
ATOM 666 O O . VAL A 1 85 ? -0.841 0.368 11.145 1.00 97.75 85 VAL A O 1
ATOM 669 N N . ASP A 1 86 ? -2.169 1.052 12.817 1.00 96.94 86 ASP A N 1
ATOM 670 C CA . ASP A 1 86 ? -1.217 1.982 13.427 1.00 96.94 86 ASP A CA 1
ATOM 671 C C . ASP A 1 86 ? -0.367 1.207 14.442 1.00 96.94 86 ASP A C 1
ATOM 673 O O . ASP A 1 86 ? -0.801 0.935 15.567 1.00 96.94 86 ASP A O 1
ATOM 677 N N . THR A 1 87 ? 0.830 0.805 14.015 1.00 96.62 87 THR A N 1
ATOM 678 C CA . THR A 1 87 ? 1.771 0.023 14.827 1.00 96.62 87 THR A CA 1
ATOM 679 C C . THR A 1 87 ? 2.432 0.841 15.932 1.00 96.62 87 THR A C 1
ATOM 681 O O . THR A 1 87 ? 2.885 0.258 16.910 1.00 96.62 87 THR A O 1
ATOM 684 N N . GLU A 1 88 ? 2.475 2.171 15.810 1.00 96.69 88 GLU A N 1
ATOM 685 C CA . GLU A 1 88 ? 3.036 3.052 16.842 1.00 96.69 88 GLU A CA 1
ATOM 686 C C . GLU A 1 88 ? 2.078 3.151 18.034 1.00 96.69 88 GLU A C 1
ATOM 688 O O . GLU A 1 88 ? 2.480 3.019 19.189 1.00 96.69 88 GLU A O 1
ATOM 693 N N . LYS A 1 89 ? 0.784 3.343 17.756 1.00 96.75 89 LYS A N 1
ATOM 694 C CA . LYS A 1 89 ? -0.246 3.514 18.795 1.00 96.75 89 LYS A CA 1
ATOM 695 C C . LYS A 1 89 ? -0.960 2.218 19.166 1.00 96.75 89 LYS A C 1
ATOM 697 O O . LYS A 1 89 ? -1.779 2.234 20.086 1.00 96.75 89 LYS A O 1
ATOM 702 N N . GLY A 1 90 ? -0.720 1.132 18.432 1.00 96.38 90 GLY A N 1
ATOM 703 C CA . GLY A 1 90 ? -1.436 -0.1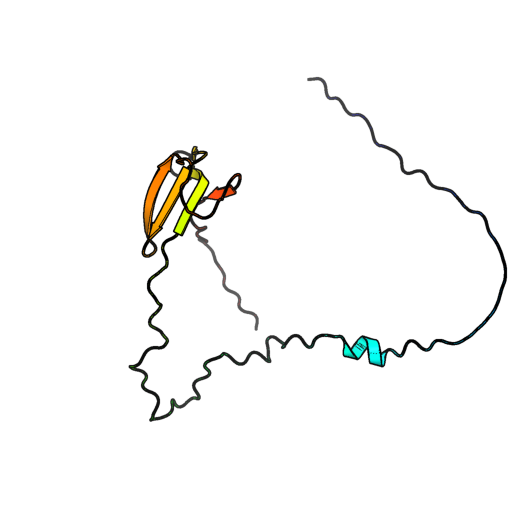36 18.586 1.00 96.38 90 GLY A CA 1
ATOM 704 C C . GLY A 1 90 ? -2.936 -0.007 18.303 1.00 96.38 90 GLY A C 1
ATOM 705 O O . GLY A 1 90 ? -3.750 -0.638 18.977 1.00 96.38 90 GLY A O 1
ATOM 706 N N . LYS A 1 91 ? -3.327 0.859 17.359 1.00 97.38 91 LYS A N 1
ATOM 707 C CA . LYS A 1 91 ? -4.736 1.155 17.050 1.00 97.38 91 LYS A CA 1
ATOM 708 C C . LYS A 1 91 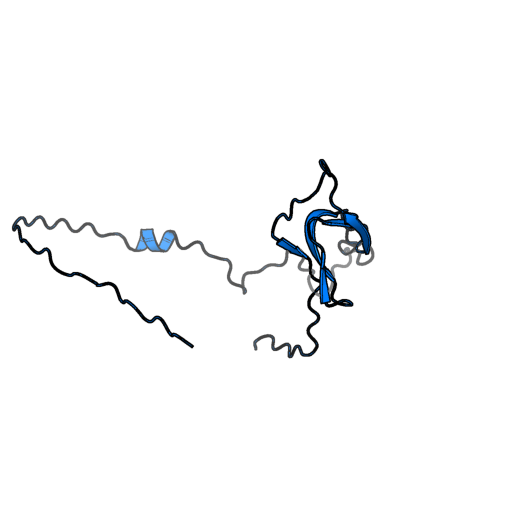? -5.089 0.767 15.624 1.00 97.38 91 LYS A C 1
ATOM 710 O O . LYS A 1 91 ? -4.284 0.879 14.710 1.00 97.38 91 LYS A O 1
ATOM 715 N N . LEU A 1 92 ? -6.342 0.374 15.427 1.00 97.50 92 LEU A N 1
ATOM 716 C CA . LEU A 1 92 ? -6.891 0.120 14.101 1.00 97.50 92 LEU A CA 1
ATOM 717 C C . LEU A 1 92 ? -7.699 1.329 13.624 1.00 97.50 92 LEU A C 1
ATOM 719 O O . LEU A 1 92 ? -8.711 1.676 14.239 1.00 97.50 92 LEU A O 1
ATOM 723 N N . ARG A 1 93 ? -7.284 1.945 12.515 1.00 97.25 93 ARG A N 1
ATOM 724 C CA . ARG A 1 93 ? -8.030 3.019 11.845 1.00 97.25 93 ARG A CA 1
ATOM 725 C C . ARG A 1 93 ? -8.870 2.415 10.725 1.00 97.25 93 ARG A C 1
ATOM 727 O O . ARG A 1 93 ? -8.329 1.850 9.782 1.00 97.25 93 ARG A O 1
ATOM 734 N N . LYS A 1 94 ? -10.195 2.483 10.846 1.00 97.44 94 LYS A N 1
ATOM 735 C CA . LYS A 1 94 ? -11.127 1.866 9.889 1.00 97.44 94 LYS A CA 1
ATOM 736 C C . LYS A 1 94 ? -11.548 2.859 8.807 1.00 97.44 94 LYS A C 1
ATOM 738 O O . LYS A 1 94 ? -11.559 4.051 9.072 1.00 97.44 94 LYS A O 1
ATOM 743 N N . HIS A 1 95 ? -11.959 2.343 7.644 1.00 96.56 95 HIS A N 1
ATOM 744 C CA . HIS A 1 95 ? -12.489 3.126 6.522 1.00 96.56 95 HIS A CA 1
ATOM 745 C C . HIS A 1 95 ? -11.550 4.255 6.084 1.00 96.56 95 HIS A C 1
ATOM 747 O O . HIS A 1 95 ? -11.944 5.413 5.991 1.00 96.56 95 HIS A O 1
ATOM 753 N N . MET A 1 96 ? -10.293 3.901 5.831 1.00 97.25 96 MET A N 1
ATOM 754 C CA . MET A 1 96 ? -9.256 4.829 5.396 1.00 97.25 96 MET A CA 1
ATOM 755 C C . MET A 1 96 ? -9.041 4.743 3.883 1.00 97.25 96 MET A C 1
ATOM 757 O O . MET A 1 96 ? -9.291 3.704 3.265 1.00 97.25 96 MET A O 1
ATOM 761 N N . THR A 1 97 ? -8.509 5.819 3.313 1.00 97.38 97 THR A N 1
ATOM 762 C CA . THR A 1 97 ? -7.926 5.865 1.974 1.00 97.38 97 THR A CA 1
ATOM 763 C C . THR A 1 97 ? -6.419 6.102 2.090 1.00 97.38 97 THR A C 1
ATOM 765 O O . THR A 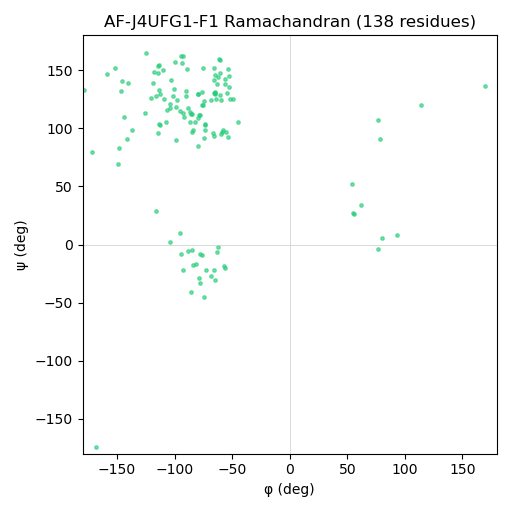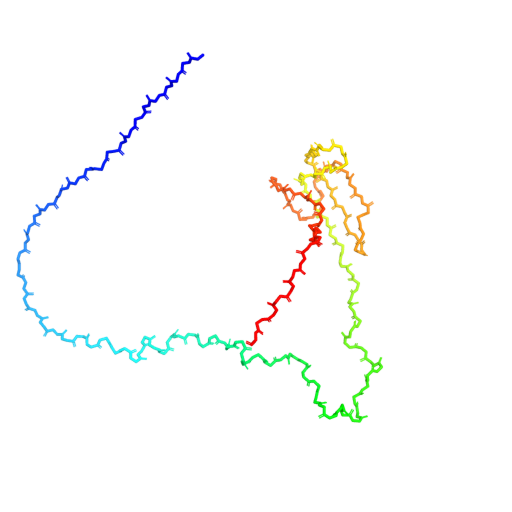1 97 ? -5.977 7.020 2.785 1.00 97.38 97 THR A O 1
ATOM 768 N N . VAL A 1 98 ? -5.623 5.276 1.407 1.00 97.19 98 VAL A N 1
ATOM 769 C CA . VAL A 1 98 ? -4.154 5.364 1.375 1.00 97.19 98 VAL A CA 1
ATOM 770 C C . VAL A 1 98 ? -3.685 5.561 -0.059 1.00 97.19 98 VAL A C 1
ATOM 772 O O . VAL A 1 98 ? -4.026 4.771 -0.942 1.00 97.19 98 VAL A O 1
ATOM 775 N N . VAL A 1 99 ? -2.889 6.605 -0.290 1.00 96.75 99 VAL A N 1
ATOM 776 C CA . VAL A 1 99 ? -2.324 6.924 -1.608 1.00 96.75 99 VAL A CA 1
ATOM 777 C C . VAL A 1 99 ? -0.828 6.649 -1.601 1.00 96.75 99 VAL A C 1
ATOM 779 O O . VAL A 1 99 ? -0.096 7.190 -0.772 1.00 96.75 99 VAL A O 1
ATOM 782 N N . VAL A 1 100 ? -0.379 5.837 -2.555 1.00 96.94 100 VAL A N 1
ATOM 783 C CA . VAL A 1 100 ? 1.031 5.511 -2.783 1.00 96.94 100 VAL A CA 1
ATOM 784 C C . VAL A 1 100 ? 1.441 6.023 -4.157 1.00 96.94 100 VAL A C 1
ATOM 786 O O . VAL A 1 100 ? 0.790 5.722 -5.159 1.00 96.94 100 VAL A O 1
ATOM 789 N N . GLU A 1 101 ? 2.522 6.788 -4.220 1.00 95.75 101 GLU A N 1
ATOM 790 C CA . GLU A 1 101 ? 3.079 7.319 -5.463 1.00 95.75 101 GLU A CA 1
ATOM 791 C C . GLU A 1 101 ? 4.603 7.253 -5.399 1.00 95.75 101 GLU A C 1
ATOM 793 O O . GLU A 1 101 ? 5.186 7.516 -4.354 1.00 95.75 101 GLU A O 1
ATOM 798 N N . LYS A 1 102 ? 5.264 6.879 -6.504 1.00 93.06 102 LYS A N 1
ATOM 799 C CA . LYS A 1 102 ? 6.738 6.782 -6.573 1.00 93.06 102 LYS A CA 1
ATOM 800 C C . LYS A 1 102 ? 7.356 5.884 -5.485 1.00 93.06 102 LYS A C 1
ATOM 802 O O . LYS A 1 102 ? 8.514 6.053 -5.130 1.00 93.06 102 LYS A O 1
ATOM 807 N N . GLY A 1 103 ? 6.597 4.902 -4.994 1.00 92.06 103 GLY A N 1
ATOM 808 C CA . GLY A 1 103 ? 7.028 4.001 -3.921 1.00 92.06 103 GLY A CA 1
ATOM 809 C C . GLY A 1 103 ? 6.914 4.585 -2.509 1.00 92.06 103 GLY A C 1
ATOM 810 O O . GLY A 1 103 ? 7.321 3.924 -1.560 1.00 92.06 103 GLY A O 1
ATOM 811 N N . GLU A 1 104 ? 6.337 5.775 -2.353 1.00 95.12 104 GLU A N 1
ATOM 812 C CA . GLU A 1 104 ? 6.154 6.447 -1.067 1.00 95.12 104 GLU A CA 1
ATOM 813 C C . GLU A 1 104 ? 4.670 6.582 -0.721 1.00 95.12 104 GLU A C 1
ATOM 815 O O . GLU A 1 104 ? 3.813 6.737 -1.596 1.00 95.12 104 GLU A O 1
ATOM 820 N N . ILE A 1 105 ? 4.357 6.535 0.575 1.00 96.69 105 ILE A N 1
ATOM 821 C CA . ILE A 1 105 ? 3.010 6.824 1.073 1.00 96.69 105 ILE A CA 1
ATOM 822 C C . ILE A 1 105 ? 2.844 8.344 1.096 1.00 96.69 105 ILE A C 1
ATOM 824 O O . ILE A 1 105 ? 3.471 9.028 1.901 1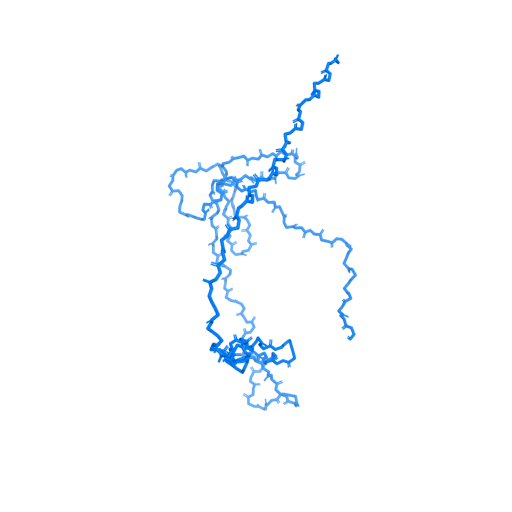.00 96.69 105 ILE A O 1
ATOM 828 N N . VAL A 1 106 ? 1.990 8.865 0.218 1.00 97.06 106 VAL A N 1
ATOM 829 C CA . VAL A 1 106 ? 1.760 10.309 0.060 1.00 97.06 106 VAL A CA 1
ATOM 830 C C . VAL A 1 106 ? 0.712 10.812 1.047 1.00 97.06 106 VAL A C 1
ATOM 832 O O . VAL A 1 106 ? 0.859 11.892 1.615 1.00 97.06 106 VAL A O 1
ATOM 835 N N . SER A 1 107 ? -0.360 10.044 1.258 1.00 96.50 107 SER A N 1
ATOM 836 C CA . SER A 1 107 ? -1.428 10.429 2.180 1.00 96.50 107 SER A CA 1
ATOM 837 C C . SER A 1 107 ? -2.154 9.232 2.787 1.00 96.50 107 SER A C 1
ATOM 839 O O . SER A 1 107 ? -2.240 8.151 2.197 1.00 96.50 107 SER A O 1
ATOM 841 N N . VAL A 1 108 ? -2.679 9.457 3.994 1.00 96.62 108 VAL A N 1
ATOM 842 C CA . VAL A 1 108 ? -3.525 8.531 4.751 1.00 96.62 108 VAL A CA 1
ATOM 843 C C . VAL A 1 108 ? -4.674 9.345 5.350 1.00 96.62 108 VAL A C 1
ATOM 845 O O . VAL A 1 108 ? -4.508 10.010 6.375 1.00 96.62 108 VAL A O 1
ATOM 848 N N . GLU A 1 109 ? -5.831 9.314 4.698 1.00 96.50 109 GLU A N 1
ATOM 849 C CA . GLU A 1 109 ? -7.012 10.127 5.032 1.00 96.50 109 GLU A CA 1
ATOM 850 C C . GLU A 1 109 ? -8.243 9.248 5.263 1.00 96.50 109 GLU A C 1
ATOM 852 O O . GLU A 1 109 ? -8.256 8.077 4.890 1.00 96.50 109 GLU A O 1
ATOM 857 N N . ASP A 1 110 ? -9.288 9.801 5.874 1.00 95.56 110 ASP A N 1
ATOM 858 C CA . ASP A 1 110 ? -10.569 9.101 5.990 1.00 95.56 110 ASP A CA 1
ATOM 859 C C . ASP A 1 110 ? -11.194 8.916 4.595 1.00 95.56 110 ASP A C 1
ATOM 861 O O . ASP A 1 110 ? -11.096 9.799 3.735 1.00 95.56 110 ASP A O 1
ATOM 865 N N . ALA A 1 111 ? -11.822 7.761 4.356 1.00 90.44 111 ALA A N 1
ATOM 866 C CA . ALA A 1 111 ? -12.350 7.417 3.042 1.00 90.44 111 ALA A CA 1
ATOM 867 C C . ALA A 1 111 ? -13.485 8.356 2.617 1.00 90.44 111 ALA A C 1
ATOM 869 O O . ALA A 1 111 ? -14.447 8.576 3.360 1.00 90.44 111 ALA A O 1
ATOM 870 N N . LYS A 1 112 ? -13.398 8.878 1.390 1.00 88.62 112 LYS A N 1
ATOM 871 C CA . LYS A 1 112 ? -14.437 9.718 0.788 1.00 88.62 112 LYS A CA 1
ATOM 872 C C . LYS A 1 112 ? -15.231 8.889 -0.217 1.00 88.62 112 LYS A C 1
ATOM 874 O O . LYS A 1 112 ? -14.697 8.047 -0.937 1.00 88.62 112 LYS A O 1
ATOM 879 N N . ALA A 1 113 ? -16.541 9.114 -0.259 1.00 81.31 113 ALA A N 1
ATOM 880 C CA . ALA A 1 113 ? -17.404 8.425 -1.206 1.00 81.31 113 ALA A CA 1
ATOM 881 C C . ALA A 1 113 ? -17.020 8.808 -2.647 1.00 81.31 113 ALA A C 1
ATOM 883 O O . ALA A 1 113 ? -17.004 9.988 -2.992 1.00 81.31 113 ALA A O 1
ATOM 884 N N . GLY A 1 114 ? -16.743 7.807 -3.488 1.00 80.94 114 GLY A N 1
ATOM 885 C CA . GLY A 1 114 ? -16.431 8.007 -4.907 1.00 80.94 114 GLY A CA 1
ATOM 886 C C . GLY A 1 114 ? -14.944 8.135 -5.250 1.00 80.94 114 GLY A C 1
ATOM 887 O O . GLY A 1 114 ? -14.627 8.432 -6.404 1.00 80.94 114 GLY A O 1
ATOM 888 N N . ASP A 1 115 ? -14.036 7.887 -4.300 1.00 82.69 115 ASP A N 1
ATOM 889 C CA . ASP A 1 115 ? -12.607 7.783 -4.600 1.00 82.69 115 ASP A CA 1
ATOM 890 C C . ASP A 1 115 ? -12.356 6.647 -5.610 1.00 82.69 115 ASP A C 1
ATOM 892 O O . ASP A 1 115 ? -12.748 5.497 -5.406 1.00 82.69 115 ASP A O 1
ATOM 896 N N . LYS A 1 116 ? -11.700 6.968 -6.732 1.00 87.81 116 LYS A N 1
ATOM 897 C CA . LYS A 1 116 ? -11.311 5.973 -7.741 1.00 87.81 116 LYS A CA 1
ATOM 898 C C . LYS A 1 116 ? -10.041 5.265 -7.272 1.00 87.81 116 LYS A C 1
ATOM 900 O O . LYS A 1 116 ? -8.965 5.861 -7.288 1.00 87.81 116 LYS A O 1
ATOM 905 N N . GLY A 1 117 ? -10.166 4.004 -6.878 1.00 92.50 117 GLY A N 1
ATOM 906 C CA . GLY A 1 117 ? -9.055 3.197 -6.390 1.00 92.50 117 GLY A CA 1
ATOM 907 C C . GLY A 1 117 ? -9.405 1.718 -6.285 1.00 92.50 117 GLY A C 1
ATOM 908 O O . GLY A 1 117 ? -10.471 1.279 -6.710 1.00 92.50 117 GLY A O 1
ATOM 909 N N . ILE A 1 118 ? -8.476 0.955 -5.726 1.00 95.62 118 ILE A N 1
ATOM 910 C CA . ILE A 1 118 ? -8.677 -0.442 -5.361 1.00 95.62 118 ILE A CA 1
ATOM 911 C C . ILE A 1 118 ? -9.523 -0.444 -4.082 1.00 95.62 118 ILE A C 1
ATOM 913 O O . ILE A 1 118 ? -9.122 0.150 -3.078 1.00 95.62 118 ILE A O 1
ATOM 917 N N . ASP A 1 119 ? -10.701 -1.063 -4.123 1.00 95.50 119 ASP A N 1
ATOM 918 C CA . ASP A 1 119 ? -11.526 -1.263 -2.929 1.00 95.50 119 ASP A CA 1
ATOM 919 C C . ASP A 1 119 ? -10.927 -2.389 -2.084 1.00 95.50 119 ASP A C 1
ATOM 921 O O . ASP A 1 119 ? -10.757 -3.520 -2.543 1.00 95.50 119 ASP A O 1
ATOM 925 N N . CYS A 1 120 ? -10.565 -2.052 -0.852 1.00 96.12 120 CYS A N 1
ATOM 926 C CA . CYS A 1 120 ? -9.999 -2.966 0.130 1.00 96.12 120 CYS A CA 1
ATOM 927 C C . CYS A 1 120 ? -10.924 -3.110 1.346 1.00 96.12 120 CYS A C 1
ATOM 929 O O . CYS A 1 120 ? -10.453 -3.361 2.458 1.00 96.12 120 CYS A O 1
ATOM 931 N N . GLY A 1 121 ? -12.235 -2.942 1.149 1.00 95.12 121 GLY A N 1
ATOM 932 C CA . GLY A 1 121 ? -13.249 -3.104 2.184 1.00 95.12 121 GLY A CA 1
ATOM 933 C C . GLY A 1 121 ? -13.111 -4.409 2.970 1.00 95.12 121 GLY A C 1
ATOM 934 O O . GLY A 1 121 ? -13.084 -5.498 2.405 1.00 95.12 121 GLY A O 1
ATOM 935 N N . GLY A 1 122 ? -13.020 -4.291 4.297 1.00 94.44 122 GLY A N 1
ATOM 936 C CA . GLY A 1 122 ? -12.863 -5.431 5.210 1.00 94.44 122 GLY A CA 1
ATOM 937 C C . GLY A 1 122 ? -11.449 -6.023 5.266 1.00 94.44 122 GLY A C 1
ATOM 938 O O . GLY A 1 122 ? -11.204 -6.912 6.082 1.00 94.44 122 GLY A O 1
ATOM 939 N N . LEU A 1 123 ? -10.514 -5.523 4.452 1.00 97.94 123 LEU A N 1
ATOM 940 C CA . LEU A 1 123 ? -9.107 -5.913 4.486 1.00 97.94 123 LEU A CA 1
ATOM 941 C C . LEU A 1 123 ? -8.289 -4.984 5.385 1.00 97.94 123 LEU A C 1
ATOM 943 O O . LEU A 1 123 ? -8.682 -3.859 5.710 1.00 97.94 123 LEU A O 1
ATOM 947 N N . TYR A 1 124 ? -7.114 -5.477 5.765 1.00 98.00 124 TYR A N 1
ATOM 948 C CA . TYR A 1 124 ? -6.183 -4.802 6.654 1.00 98.00 124 TYR A CA 1
ATOM 949 C C . TYR A 1 124 ? -4.913 -4.431 5.897 1.00 98.00 124 TYR A C 1
ATOM 951 O O . TYR A 1 124 ? -4.335 -5.266 5.202 1.00 98.00 124 TYR A O 1
ATOM 959 N N . LEU A 1 125 ? -4.470 -3.187 6.060 1.00 97.62 125 LEU A N 1
ATOM 960 C CA . LEU A 1 125 ? -3.186 -2.711 5.570 1.00 97.62 125 LEU A CA 1
ATOM 961 C C . LEU A 1 125 ? -2.215 -2.604 6.742 1.00 97.62 125 LEU A C 1
ATOM 963 O O . LEU A 1 125 ? -2.421 -1.815 7.670 1.00 97.62 125 LEU A O 1
ATOM 967 N N . CYS A 1 126 ? -1.154 -3.399 6.668 1.00 97.31 126 CYS A N 1
ATOM 968 C CA . CYS A 1 126 ? -0.061 -3.425 7.628 1.00 97.31 126 CYS A CA 1
ATOM 969 C C . CYS A 1 126 ? 1.228 -2.926 6.959 1.00 97.31 126 CYS A C 1
ATOM 971 O O . CYS A 1 126 ? 1.373 -3.071 5.741 1.00 97.31 126 CYS A O 1
ATOM 973 N N . PRO A 1 127 ? 2.189 -2.391 7.733 1.00 96.38 127 PRO A N 1
ATOM 974 C CA . PRO A 1 127 ? 3.559 -2.249 7.257 1.00 96.38 127 PRO A CA 1
ATOM 975 C C . PRO A 1 127 ? 4.100 -3.591 6.745 1.00 96.38 127 PRO A C 1
ATOM 977 O O . PRO A 1 127 ? 3.692 -4.653 7.223 1.00 96.38 127 PRO A O 1
ATOM 980 N N . GLY A 1 128 ? 5.019 -3.542 5.777 1.00 95.31 128 GLY A N 1
ATOM 981 C CA . GLY A 1 128 ? 5.682 -4.743 5.272 1.00 95.31 128 GLY A CA 1
ATOM 982 C C . GLY A 1 128 ? 6.363 -5.511 6.406 1.00 95.31 128 GLY A C 1
ATOM 983 O O . GLY A 1 128 ? 6.972 -4.907 7.289 1.00 95.31 128 GLY A O 1
ATOM 984 N N . LEU A 1 129 ? 6.241 -6.838 6.392 1.00 95.06 129 LEU A N 1
ATOM 985 C CA . LEU A 1 129 ? 6.923 -7.689 7.361 1.00 95.06 129 LEU A CA 1
ATOM 986 C C . LEU A 1 129 ? 8.436 -7.588 7.143 1.00 95.06 129 LEU A C 1
ATOM 988 O O . LEU A 1 129 ? 8.915 -7.729 6.019 1.00 95.06 129 LEU A O 1
ATOM 992 N N . ILE A 1 130 ? 9.171 -7.345 8.226 1.00 95.12 130 ILE A N 1
ATOM 993 C CA . ILE A 1 130 ? 10.633 -7.351 8.239 1.00 95.12 130 ILE A CA 1
ATOM 994 C C . ILE A 1 130 ? 11.054 -8.620 8.965 1.00 95.12 130 ILE A C 1
ATOM 996 O O . ILE A 1 130 ? 10.749 -8.790 10.145 1.00 95.12 130 ILE A O 1
ATOM 1000 N N . ASP A 1 131 ? 11.724 -9.509 8.242 1.00 94.81 131 ASP A N 1
ATOM 1001 C CA . ASP A 1 131 ? 12.307 -10.711 8.819 1.00 94.81 131 ASP A CA 1
ATOM 1002 C C . ASP A 1 131 ? 13.708 -10.391 9.359 1.00 94.81 131 ASP A C 1
ATOM 1004 O O . ASP A 1 131 ? 14.613 -10.031 8.604 1.00 94.81 131 ASP A O 1
ATOM 1008 N N . CYS A 1 132 ? 13.863 -10.473 10.681 1.00 93.94 132 CYS A N 1
ATOM 1009 C CA . CYS A 1 132 ? 15.127 -10.201 11.366 1.00 93.94 132 CYS A CA 1
ATOM 1010 C C . CYS A 1 132 ? 16.091 -11.392 11.325 1.00 93.94 132 CYS A C 1
ATOM 1012 O O . CYS A 1 132 ? 17.280 -11.210 11.593 1.00 93.94 132 CYS A O 1
ATOM 1014 N N . GLU A 1 133 ? 15.603 -12.593 11.015 1.00 90.56 133 GLU A N 1
ATOM 1015 C CA . GLU A 1 133 ? 16.419 -13.799 10.970 1.00 90.56 133 GLU A CA 1
ATOM 1016 C C . GLU A 1 133 ? 15.978 -14.683 9.805 1.00 90.56 133 GLU A C 1
ATOM 1018 O O . GLU A 1 133 ? 15.148 -15.577 9.936 1.00 90.56 133 GLU A O 1
ATOM 1023 N N . CYS A 1 134 ? 16.610 -14.466 8.655 1.00 84.25 134 CYS A N 1
ATOM 1024 C CA . CYS A 1 134 ? 16.462 -15.340 7.504 1.00 84.25 134 CYS A CA 1
ATOM 1025 C C . CYS A 1 134 ? 17.748 -16.156 7.298 1.00 84.25 134 CYS A C 1
ATOM 1027 O O . CYS A 1 134 ? 18.763 -15.652 6.816 1.00 84.25 134 CYS A O 1
ATOM 1029 N N . LEU A 1 135 ? 17.718 -17.451 7.636 1.00 86.12 135 LEU A N 1
ATOM 1030 C CA . LEU A 1 135 ? 18.742 -18.385 7.164 1.00 86.12 135 LEU A CA 1
ATOM 1031 C C . LEU A 1 135 ? 18.343 -18.878 5.774 1.00 86.12 135 LEU A C 1
ATOM 1033 O O . LEU A 1 135 ? 17.563 -19.821 5.627 1.00 86.12 135 LEU A O 1
ATOM 1037 N N . PHE A 1 136 ? 18.897 -18.246 4.745 1.00 78.88 136 PHE A N 1
ATOM 1038 C CA . PHE A 1 136 ? 18.657 -18.667 3.373 1.00 78.88 136 PHE A CA 1
ATOM 1039 C C . PHE A 1 136 ? 19.428 -19.960 3.077 1.00 78.88 136 PHE A C 1
ATOM 1041 O O . PHE A 1 136 ? 20.625 -19.942 2.794 1.00 78.88 136 PHE A O 1
ATOM 1048 N N . ARG A 1 137 ? 18.746 -21.106 3.159 1.00 76.25 137 ARG A N 1
ATOM 1049 C CA . ARG A 1 137 ? 19.227 -22.368 2.584 1.00 76.25 137 ARG A CA 1
ATOM 1050 C C . ARG A 1 137 ? 18.545 -22.583 1.240 1.00 76.25 137 ARG A C 1
ATOM 1052 O O . ARG A 1 137 ? 17.479 -23.188 1.174 1.00 76.25 137 ARG A O 1
ATOM 1059 N N . SER A 1 138 ? 19.160 -22.090 0.171 1.00 67.44 138 SER A N 1
ATOM 1060 C CA . SER A 1 138 ? 18.894 -22.622 -1.166 1.00 67.44 138 SER A CA 1
ATOM 1061 C C . SER A 1 138 ? 19.382 -24.071 -1.210 1.00 67.44 138 SER A C 1
ATOM 1063 O O . SER A 1 138 ? 20.504 -24.345 -0.781 1.00 67.44 138 SER A O 1
ATOM 1065 N N . GLY A 1 139 ? 18.521 -24.986 -1.662 1.00 63.81 139 GLY A N 1
ATOM 1066 C CA . GLY A 1 139 ? 18.821 -26.413 -1.780 1.00 63.81 139 GLY A CA 1
ATOM 1067 C C . GLY A 1 139 ? 20.099 -26.687 -2.577 1.00 63.81 139 GLY A C 1
ATOM 1068 O O . GLY A 1 139 ? 20.440 -25.931 -3.486 1.00 63.81 139 GLY A O 1
ATOM 1069 N N . CYS A 1 140 ? 20.801 -27.737 -2.150 1.00 42.75 140 CYS A N 1
ATOM 1070 C CA . CYS A 1 140 ? 21.964 -28.323 -2.810 1.00 42.75 140 CYS A CA 1
ATOM 1071 C C . CYS A 1 140 ? 21.580 -29.031 -4.108 1.00 42.75 140 CYS A C 1
ATOM 1073 O O . CYS A 1 140 ? 20.456 -29.581 -4.148 1.00 42.75 140 CYS A O 1
#

Nearest PDB structures (foldseek):
  3feq-assembly2_M  TM=8.584E-01  e=6.280E-03  unidentified
  3n2c-assembly1_E  TM=8.654E-01  e=4.858E-03  unidentified
  3feq-assembly2_N  TM=8.614E-01  e=7.141E-03  unidentified
  3feq-assembly2_L  TM=8.596E-01  e=9.232E-03  unidentified
  3mtw-assembly1_A  TM=8.187E-01  e=1.871E-02  Caulobacter vibrioides